Protein AF-A0A2E5JC60-F1 (afdb_monomer_lite)

Structure (mmCIF, N/CA/C/O backbone):
data_AF-A0A2E5JC60-F1
#
_entry.id   AF-A0A2E5JC60-F1
#
loop_
_atom_site.group_PDB
_atom_site.id
_atom_site.type_symbol
_atom_site.label_atom_id
_atom_site.label_alt_id
_atom_site.label_comp_id
_atom_site.label_asym_id
_atom_site.label_entity_id
_atom_site.label_seq_id
_atom_site.pdbx_PDB_ins_code
_atom_site.Cartn_x
_atom_site.Cartn_y
_atom_site.Cartn_z
_atom_site.occupancy
_atom_site.B_iso_or_equiv
_atom_site.auth_seq_id
_atom_site.auth_comp_id
_atom_site.auth_asym_id
_atom_site.auth_atom_id
_atom_site.pdbx_PDB_model_num
ATOM 1 N N . MET A 1 1 ? 5.014 -14.666 16.268 1.00 51.41 1 MET A N 1
ATOM 2 C CA . MET A 1 1 ? 5.860 -15.492 15.376 1.00 51.41 1 MET A CA 1
ATOM 3 C C . MET A 1 1 ? 6.101 -14.696 14.104 1.00 51.41 1 MET A C 1
ATOM 5 O O . MET A 1 1 ? 5.126 -14.207 13.553 1.00 51.41 1 MET A O 1
ATOM 9 N N . GLY A 1 2 ? 7.354 -14.514 13.684 1.00 79.94 2 GLY A N 1
ATOM 10 C CA . GLY A 1 2 ? 7.705 -13.920 12.385 1.00 79.94 2 GLY A CA 1
ATOM 11 C C . GLY A 1 2 ? 8.143 -15.015 11.411 1.00 79.94 2 GLY A C 1
ATOM 12 O O . GLY A 1 2 ? 8.675 -16.033 11.850 1.00 79.94 2 GLY A O 1
ATOM 13 N N . GLN A 1 3 ? 7.898 -14.832 10.115 1.00 83.06 3 GLN A N 1
ATOM 14 C CA . GLN A 1 3 ? 8.325 -15.763 9.067 1.00 83.06 3 GLN A CA 1
ATOM 15 C C . GLN A 1 3 ? 9.211 -15.036 8.055 1.00 83.06 3 GLN A C 1
ATOM 17 O O . GLN A 1 3 ? 8.947 -13.885 7.720 1.00 83.06 3 GLN A O 1
ATOM 22 N N . ILE A 1 4 ? 10.244 -15.720 7.564 1.00 80.50 4 ILE A N 1
ATOM 23 C CA . ILE A 1 4 ? 11.148 -15.227 6.520 1.00 80.50 4 ILE A CA 1
ATOM 24 C C . ILE A 1 4 ? 11.196 -16.289 5.422 1.00 80.50 4 ILE A C 1
ATOM 26 O O . ILE A 1 4 ? 11.435 -17.462 5.705 1.00 80.50 4 ILE A O 1
ATOM 30 N N . HIS A 1 5 ? 10.989 -15.871 4.174 1.00 85.75 5 HIS A N 1
ATOM 31 C CA . HIS A 1 5 ? 10.984 -16.733 2.989 1.00 85.75 5 HIS A CA 1
ATOM 32 C C . HIS A 1 5 ? 12.042 -16.252 1.983 1.00 85.75 5 HIS A C 1
ATOM 34 O O . HIS A 1 5 ? 12.375 -15.070 1.970 1.00 85.75 5 HIS A O 1
ATOM 40 N N . GLY A 1 6 ? 12.576 -17.146 1.139 1.00 87.38 6 GLY A N 1
ATOM 41 C CA . GLY A 1 6 ? 13.453 -16.767 0.014 1.00 87.38 6 GLY A CA 1
ATOM 42 C C . GLY A 1 6 ? 14.936 -17.136 0.147 1.00 87.38 6 GLY A C 1
ATOM 43 O O . GLY A 1 6 ? 15.776 -16.600 -0.575 1.00 87.38 6 GLY A O 1
ATOM 44 N N . ASN A 1 7 ? 15.295 -18.069 1.033 1.00 88.50 7 ASN A N 1
ATOM 45 C CA . ASN A 1 7 ? 16.671 -18.560 1.132 1.00 88.50 7 ASN A CA 1
ATOM 46 C C . ASN A 1 7 ? 16.927 -19.754 0.193 1.00 88.50 7 ASN A C 1
ATOM 48 O O . ASN A 1 7 ? 16.733 -20.915 0.568 1.00 88.50 7 ASN A O 1
ATOM 52 N N . LYS A 1 8 ? 17.450 -19.473 -1.010 1.00 89.69 8 LYS A N 1
ATOM 53 C CA . LYS A 1 8 ? 17.784 -20.502 -2.015 1.00 89.69 8 LYS A CA 1
ATOM 54 C C . LYS A 1 8 ? 18.820 -21.522 -1.528 1.00 89.69 8 LYS A C 1
ATOM 56 O O . LYS A 1 8 ? 18.736 -22.680 -1.929 1.00 89.69 8 LYS A O 1
ATOM 61 N N . LYS A 1 9 ? 19.752 -21.136 -0.641 1.00 92.12 9 LYS A N 1
ATOM 62 C CA . LYS A 1 9 ? 20.733 -22.072 -0.052 1.00 92.12 9 LYS A CA 1
ATOM 63 C C . LYS A 1 9 ? 20.061 -23.107 0.850 1.00 92.12 9 LYS A C 1
ATOM 65 O O . LYS A 1 9 ? 20.546 -24.225 0.957 1.00 92.12 9 LYS A O 1
ATOM 70 N N . LEU A 1 10 ? 18.932 -22.745 1.458 1.00 92.00 10 LEU A N 1
ATOM 71 C CA . LEU A 1 10 ? 18.105 -23.635 2.27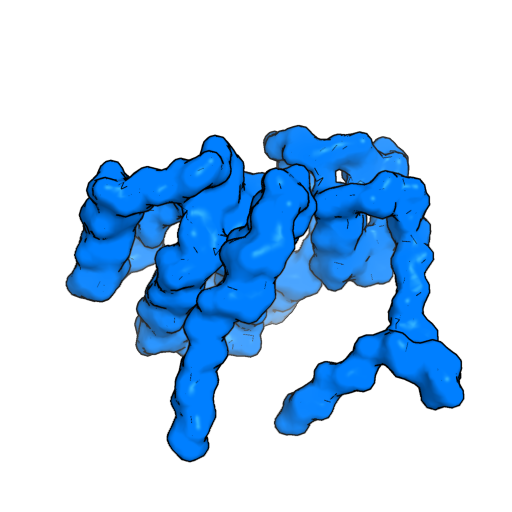5 1.00 92.00 10 LEU A CA 1
ATOM 72 C C . LEU A 1 10 ? 16.918 -24.220 1.494 1.00 92.00 10 LEU A C 1
ATOM 74 O O . LEU A 1 10 ? 15.966 -24.702 2.097 1.00 92.00 10 LEU A O 1
ATOM 78 N N . SER A 1 11 ? 16.936 -24.161 0.157 1.00 90.31 11 SER A N 1
ATOM 79 C CA . SER A 1 11 ? 15.831 -24.602 -0.712 1.00 90.31 11 SER A CA 1
ATOM 80 C C . SER A 1 11 ? 14.479 -23.912 -0.458 1.00 90.31 11 SER A C 1
ATOM 82 O O . SER A 1 11 ? 13.459 -24.348 -0.990 1.00 90.31 11 SER A O 1
ATOM 84 N N . SER A 1 12 ? 14.460 -22.795 0.277 1.00 89.81 12 SER A N 1
ATOM 85 C CA . SER A 1 12 ? 13.302 -21.905 0.383 1.00 89.81 12 SER A CA 1
ATOM 86 C C . SER A 1 12 ? 13.252 -21.043 -0.879 1.00 89.81 12 SER A C 1
ATOM 88 O O . SER A 1 12 ? 13.963 -20.043 -1.010 1.00 89.81 12 SER A O 1
ATOM 90 N N . LYS A 1 13 ? 12.470 -21.493 -1.863 1.00 86.69 13 LYS A N 1
ATOM 91 C CA . LYS A 1 13 ? 12.325 -20.819 -3.156 1.00 86.69 13 LYS A CA 1
ATOM 92 C C . LYS A 1 13 ? 11.133 -19.868 -3.106 1.00 86.69 13 LYS A C 1
ATOM 94 O O . LYS A 1 13 ? 10.003 -20.310 -2.949 1.00 86.69 13 LYS A O 1
ATOM 99 N N . VAL A 1 14 ? 11.405 -18.581 -3.290 1.00 84.56 14 VAL A N 1
ATOM 100 C CA . VAL A 1 14 ? 10.406 -17.557 -3.617 1.00 84.56 14 VAL A CA 1
ATOM 101 C C . VAL A 1 14 ? 10.781 -17.076 -5.009 1.00 84.56 14 VAL A C 1
ATOM 103 O O . VAL A 1 14 ? 11.725 -16.306 -5.171 1.00 84.56 14 VAL A O 1
ATOM 106 N N . ASN A 1 15 ? 10.153 -17.670 -6.018 1.00 88.44 15 ASN A N 1
ATOM 107 C CA . ASN A 1 15 ? 10.395 -17.326 -7.413 1.00 88.44 15 ASN A CA 1
ATOM 108 C C . ASN A 1 15 ? 9.231 -16.476 -7.901 1.00 88.44 15 ASN A C 1
ATOM 110 O O . ASN A 1 15 ? 8.086 -16.801 -7.602 1.00 88.44 15 ASN A O 1
ATOM 114 N N . LEU A 1 16 ? 9.549 -15.437 -8.666 1.00 87.44 16 LEU A N 1
ATOM 115 C CA . LEU A 1 16 ? 8.546 -14.676 -9.391 1.00 87.44 16 LEU A CA 1
ATOM 116 C C . LEU A 1 16 ? 8.003 -15.524 -10.537 1.00 87.44 16 LEU A C 1
ATOM 118 O O . LEU A 1 16 ? 8.755 -16.235 -11.212 1.00 87.44 16 LEU A O 1
ATOM 122 N N . THR A 1 17 ? 6.699 -15.431 -10.730 1.00 92.44 17 THR A N 1
ATOM 123 C CA . THR A 1 17 ? 5.981 -15.986 -11.873 1.00 92.44 17 THR A CA 1
ATOM 124 C C . THR A 1 17 ? 5.630 -14.904 -12.886 1.00 92.44 17 THR A C 1
ATOM 126 O O . THR A 1 17 ? 5.411 -15.251 -14.042 1.00 92.44 17 THR A O 1
ATOM 129 N N . ASN A 1 18 ? 5.645 -13.619 -12.498 1.00 92.12 18 ASN A N 1
ATOM 130 C CA . ASN A 1 18 ? 5.489 -12.514 -13.444 1.00 92.12 18 ASN A CA 1
ATOM 131 C C . ASN A 1 18 ? 6.728 -12.395 -14.338 1.00 92.12 18 ASN A C 1
ATOM 133 O O . ASN A 1 18 ? 7.863 -12.436 -13.851 1.00 92.12 18 ASN A O 1
ATOM 137 N N . GLY A 1 19 ? 6.505 -12.259 -15.642 1.00 94.00 19 GLY A N 1
ATOM 138 C CA . GLY A 1 19 ? 7.539 -12.044 -16.655 1.00 94.00 19 GLY A CA 1
ATOM 139 C C . GLY A 1 19 ? 7.823 -10.569 -16.943 1.00 94.00 19 GLY A C 1
ATOM 140 O O . GLY A 1 19 ? 8.790 -10.264 -17.635 1.00 94.00 19 GLY A O 1
ATOM 141 N N . MET A 1 20 ? 6.996 -9.661 -16.418 1.00 93.44 20 MET A N 1
ATOM 142 C CA . MET A 1 20 ? 7.097 -8.218 -16.657 1.00 93.44 20 MET A CA 1
ATOM 143 C C . MET A 1 20 ? 8.261 -7.556 -15.903 1.00 93.44 20 MET A C 1
ATOM 145 O O . MET A 1 20 ? 8.925 -6.677 -16.444 1.00 93.44 20 MET A O 1
ATOM 149 N N . TRP A 1 21 ? 8.524 -7.992 -14.665 1.00 90.38 21 TRP A N 1
ATOM 150 C CA . TRP A 1 21 ? 9.662 -7.568 -13.830 1.00 90.38 21 TRP A CA 1
ATOM 151 C C . TRP A 1 21 ? 9.739 -6.067 -13.516 1.00 90.38 21 TRP A C 1
ATOM 153 O O . TRP A 1 21 ? 10.824 -5.491 -13.440 1.00 90.38 21 TRP A O 1
ATOM 163 N N . PHE A 1 22 ? 8.593 -5.439 -13.262 1.00 92.38 22 PHE A N 1
ATOM 164 C CA . PHE A 1 22 ? 8.522 -4.086 -12.703 1.00 92.38 22 PHE A CA 1
ATOM 165 C C . PHE A 1 22 ? 7.352 -3.948 -11.714 1.00 92.38 22 PHE A C 1
ATOM 167 O O . PHE A 1 22 ? 6.647 -4.916 -11.418 1.00 92.38 22 PHE A O 1
ATOM 174 N N . SER A 1 23 ? 7.177 -2.741 -11.170 1.00 93.75 23 SER A N 1
ATOM 175 C CA . SER A 1 23 ? 6.392 -2.435 -9.968 1.00 93.75 23 SER A CA 1
ATOM 176 C C . SER A 1 23 ? 4.972 -3.019 -9.942 1.00 93.75 23 SER A C 1
ATOM 178 O O . SER A 1 23 ? 4.729 -3.935 -9.158 1.00 93.75 23 SER A O 1
ATOM 180 N N . TYR A 1 24 ? 4.016 -2.528 -10.746 1.00 97.50 24 TYR A N 1
ATOM 181 C CA . TYR A 1 24 ? 2.613 -2.971 -10.651 1.00 97.50 24 TYR A CA 1
ATOM 182 C C . TYR A 1 24 ? 2.466 -4.498 -10.851 1.00 97.50 24 TYR A C 1
ATOM 184 O O . TYR A 1 24 ? 1.955 -5.143 -9.933 1.00 97.50 24 TYR A O 1
ATOM 192 N N . PRO A 1 25 ? 2.975 -5.137 -11.922 1.00 97.50 25 PRO A N 1
ATOM 193 C CA . PRO A 1 25 ? 2.912 -6.596 -12.068 1.00 97.50 25 PRO A CA 1
ATOM 194 C C . PRO A 1 25 ? 3.483 -7.352 -10.858 1.00 97.50 25 PRO A C 1
ATOM 196 O O . PRO A 1 25 ? 2.877 -8.318 -10.387 1.00 97.50 25 PRO A O 1
ATOM 199 N N . GLY A 1 26 ? 4.599 -6.873 -10.295 1.00 96.50 26 GLY A N 1
ATOM 200 C CA . GLY A 1 26 ? 5.200 -7.444 -9.089 1.00 96.50 26 GLY A CA 1
ATOM 201 C C . GLY A 1 26 ? 4.300 -7.325 -7.855 1.00 96.50 26 GLY A C 1
ATOM 202 O O . GLY A 1 26 ? 4.074 -8.310 -7.152 1.00 96.50 26 GLY A O 1
ATOM 203 N N . TYR A 1 27 ? 3.724 -6.147 -7.601 1.00 97.25 27 TYR A N 1
ATOM 204 C CA . TYR A 1 27 ? 2.784 -5.953 -6.492 1.00 97.25 27 TYR A CA 1
ATOM 205 C C . TYR A 1 27 ? 1.468 -6.710 -6.691 1.00 97.25 27 TYR A C 1
ATOM 207 O O . TYR A 1 27 ? 0.896 -7.190 -5.711 1.00 97.25 27 TYR A O 1
ATOM 215 N N . ASN A 1 28 ? 1.001 -6.864 -7.934 1.00 98.06 28 ASN A N 1
ATOM 216 C CA . ASN A 1 28 ? -0.118 -7.744 -8.250 1.00 98.06 28 ASN A CA 1
ATOM 217 C C . ASN A 1 28 ? 0.202 -9.180 -7.824 1.00 98.06 28 ASN A C 1
ATOM 219 O O . ASN A 1 28 ? -0.585 -9.770 -7.087 1.00 98.06 28 ASN A O 1
ATOM 223 N N . GLU A 1 29 ? 1.357 -9.722 -8.220 1.00 97.31 29 GLU A N 1
ATOM 224 C CA . GLU A 1 29 ? 1.746 -11.083 -7.837 1.00 97.31 29 GLU A CA 1
ATOM 225 C C . GLU A 1 29 ? 1.825 -11.244 -6.312 1.00 97.31 29 GLU A C 1
ATOM 227 O O . GLU A 1 29 ? 1.265 -12.194 -5.765 1.00 97.31 29 GLU A O 1
ATOM 232 N N . ILE A 1 30 ? 2.429 -10.277 -5.612 1.00 95.50 30 ILE A N 1
ATOM 233 C CA . ILE A 1 30 ? 2.519 -10.276 -4.144 1.00 95.50 30 ILE A CA 1
ATOM 234 C C . ILE A 1 30 ? 1.129 -10.300 -3.495 1.00 95.50 30 ILE A C 1
ATOM 236 O O . ILE A 1 30 ? 0.893 -11.063 -2.558 1.00 95.50 30 ILE A O 1
ATOM 240 N N . LEU A 1 31 ? 0.216 -9.442 -3.955 1.00 97.88 31 LEU A N 1
ATOM 241 C CA . LEU A 1 31 ? -1.064 -9.220 -3.283 1.00 97.88 31 LEU A CA 1
ATOM 242 C C . LEU A 1 31 ? -2.150 -10.208 -3.704 1.00 97.88 31 LEU A C 1
ATOM 244 O O . LEU A 1 31 ? -3.117 -10.367 -2.965 1.00 97.88 31 LEU A O 1
ATOM 248 N N . THR A 1 32 ? -2.022 -10.853 -4.860 1.00 97.69 32 THR A N 1
ATOM 249 C CA . THR A 1 32 ? -3.03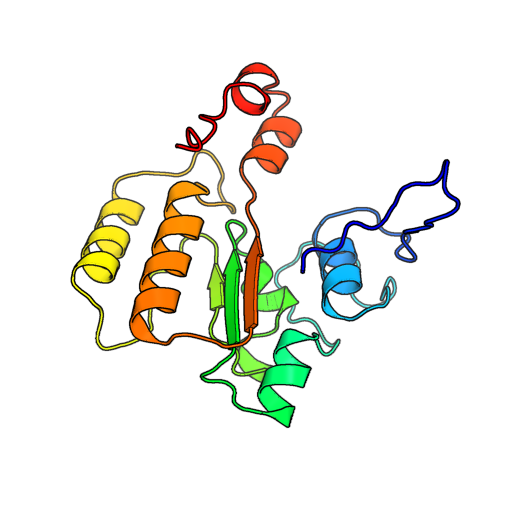6 -11.776 -5.401 1.00 97.69 32 THR A CA 1
ATOM 250 C C . THR A 1 32 ? -2.582 -13.234 -5.366 1.00 97.69 32 THR A C 1
ATOM 252 O O . THR A 1 32 ? -3.415 -14.135 -5.439 1.00 97.69 32 THR A O 1
ATOM 255 N N . GLY A 1 33 ? -1.278 -13.476 -5.193 1.00 94.94 33 GLY A N 1
ATOM 256 C CA . GLY A 1 33 ? -0.678 -14.808 -5.180 1.00 94.94 33 GLY A CA 1
ATOM 257 C C . GLY A 1 33 ? -0.383 -15.379 -6.569 1.00 94.94 33 GLY A C 1
ATOM 258 O O . GLY A 1 33 ? -0.010 -16.547 -6.658 1.00 94.94 33 GLY A O 1
ATOM 259 N N . GLY A 1 34 ? -0.543 -14.595 -7.641 1.00 95.00 34 GLY A N 1
ATOM 260 C CA . GLY A 1 34 ? -0.235 -15.027 -9.002 1.00 95.00 34 GLY A CA 1
ATOM 261 C C . GLY A 1 34 ? 0.031 -13.869 -9.960 1.00 95.00 34 GLY A C 1
ATOM 262 O O . GLY A 1 34 ? -0.476 -12.761 -9.786 1.00 95.00 34 GLY A O 1
ATOM 263 N N . ALA A 1 35 ? 0.849 -14.126 -10.976 1.00 96.62 35 ALA A N 1
ATOM 264 C CA . ALA A 1 35 ? 1.072 -13.185 -12.063 1.00 96.62 35 ALA A CA 1
ATOM 265 C C . ALA A 1 35 ? -0.151 -13.051 -12.980 1.00 96.62 35 ALA A C 1
ATOM 267 O O . ALA A 1 35 ? -0.942 -13.981 -13.133 1.00 96.62 35 ALA A O 1
ATOM 268 N N . ASP A 1 36 ? -0.263 -11.895 -13.628 1.00 97.12 36 ASP A N 1
ATOM 269 C CA . ASP A 1 36 ? -1.252 -11.621 -14.670 1.00 97.12 36 ASP A CA 1
ATOM 270 C C . ASP A 1 36 ? -0.607 -10.753 -15.750 1.00 97.12 36 ASP A C 1
ATOM 272 O O . ASP A 1 36 ? -0.954 -9.591 -15.952 1.00 97.12 36 ASP A O 1
ATOM 276 N N . ASP A 1 37 ? 0.375 -11.336 -16.434 1.00 95.94 37 ASP A N 1
ATOM 277 C CA . ASP A 1 37 ? 1.149 -10.667 -17.483 1.00 95.94 37 ASP A CA 1
ATOM 278 C C . ASP A 1 37 ? 0.284 -10.266 -18.697 1.00 95.94 37 ASP A C 1
ATOM 280 O O . ASP A 1 37 ? 0.748 -9.547 -19.570 1.00 95.94 37 ASP A O 1
ATOM 284 N N . ILE A 1 38 ? -0.971 -10.723 -18.781 1.00 96.25 38 ILE A N 1
ATOM 285 C CA . ILE A 1 38 ? -1.883 -10.378 -19.881 1.00 96.25 38 ILE A CA 1
ATOM 286 C C . ILE A 1 38 ? -2.633 -9.077 -19.583 1.00 96.25 38 ILE A C 1
ATOM 288 O O . ILE A 1 38 ? -2.867 -8.288 -20.494 1.00 96.25 38 ILE A O 1
ATOM 292 N N . ASN A 1 39 ? -3.063 -8.862 -18.335 1.00 96.50 39 ASN A N 1
ATOM 293 C CA . ASN A 1 39 ? -3.887 -7.699 -17.984 1.00 96.50 39 ASN A CA 1
ATOM 294 C C . ASN A 1 39 ? -3.149 -6.651 -17.140 1.00 96.50 39 ASN A C 1
ATOM 296 O O . ASN A 1 39 ? -3.637 -5.525 -17.027 1.00 96.50 39 ASN A O 1
ATOM 300 N N . VAL A 1 40 ? -2.017 -7.006 -16.528 1.00 96.69 40 VAL A N 1
ATOM 301 C CA . VAL A 1 40 ? -1.202 -6.122 -15.686 1.00 96.69 40 VAL A CA 1
ATOM 302 C C . VAL A 1 40 ? 0.177 -5.993 -16.326 1.00 96.69 40 VAL A C 1
ATOM 304 O O . VAL A 1 40 ? 1.145 -6.611 -15.901 1.00 96.69 40 VAL A O 1
ATOM 307 N N . GLU A 1 41 ? 0.241 -5.187 -17.384 1.00 96.19 41 GLU A N 1
ATOM 308 C CA . GLU A 1 41 ? 1.429 -4.998 -18.230 1.00 96.19 41 GLU A CA 1
ATOM 309 C C . GLU A 1 41 ? 1.976 -3.559 -18.215 1.00 96.19 41 GLU A C 1
ATOM 311 O O . GLU A 1 41 ? 2.857 -3.210 -18.998 1.00 96.19 41 GLU A O 1
ATOM 316 N N . SER A 1 42 ? 1.496 -2.701 -17.306 1.00 96.50 42 SER A N 1
ATOM 317 C CA . SER A 1 42 ? 2.003 -1.333 -17.140 1.00 96.50 42 SER A CA 1
ATOM 318 C C . SER A 1 42 ? 1.873 -0.827 -15.700 1.00 96.50 42 SER A C 1
ATOM 320 O O . SER A 1 42 ? 1.182 -1.415 -14.871 1.00 96.50 42 SER A O 1
ATOM 322 N N . ASN A 1 43 ? 2.550 0.286 -15.396 1.00 96.56 43 ASN A N 1
ATOM 323 C CA . ASN A 1 43 ? 2.393 1.038 -14.143 1.00 96.56 43 ASN A CA 1
ATOM 324 C C . ASN A 1 43 ? 1.244 2.062 -14.212 1.00 96.56 43 ASN A C 1
ATOM 326 O O . ASN A 1 43 ? 1.135 2.940 -13.351 1.00 96.56 43 ASN A O 1
ATOM 330 N N . ASP A 1 44 ? 0.403 1.979 -15.245 1.00 97.31 44 ASP A N 1
ATOM 331 C CA . ASP A 1 44 ? -0.722 2.886 -15.407 1.00 97.31 44 ASP A CA 1
ATOM 332 C C . ASP A 1 44 ? -1.731 2.717 -14.276 1.00 97.31 44 ASP A C 1
ATOM 334 O O . ASP A 1 44 ? -1.895 1.655 -13.671 1.00 97.31 44 ASP A O 1
ATOM 338 N N . LYS A 1 45 ? -2.472 3.790 -14.026 1.00 96.88 45 LYS A N 1
ATOM 339 C CA . LYS A 1 45 ? -3.506 3.877 -12.995 1.00 96.88 45 LYS A CA 1
ATOM 340 C C . LYS A 1 45 ? -4.802 3.174 -13.420 1.00 96.88 45 LYS A C 1
ATOM 342 O O . LYS A 1 45 ? -5.885 3.753 -13.388 1.00 96.88 45 LYS A O 1
ATOM 347 N N . ASN A 1 46 ? -4.679 1.917 -13.830 1.00 97.25 46 ASN A N 1
ATOM 348 C CA . ASN A 1 46 ? -5.786 1.049 -14.207 1.00 97.25 46 ASN A CA 1
ATOM 349 C C . ASN A 1 46 ? -6.177 0.184 -13.002 1.00 97.25 46 ASN A C 1
ATOM 351 O O . ASN A 1 46 ? -5.304 -0.489 -12.452 1.00 97.25 46 ASN A O 1
ATOM 355 N N . PRO A 1 47 ? -7.449 0.176 -12.562 1.00 98.06 47 PRO A N 1
ATOM 356 C CA . PRO A 1 47 ? -7.875 -0.663 -11.446 1.00 98.06 47 PRO A CA 1
ATOM 357 C C . PRO A 1 47 ? -7.584 -2.148 -11.693 1.00 98.06 47 PRO A C 1
ATOM 359 O O . PRO A 1 47 ? -7.953 -2.692 -12.737 1.00 98.06 47 PRO A O 1
ATOM 362 N N . ASN A 1 48 ? -6.961 -2.808 -10.717 1.00 98.12 48 ASN A N 1
ATOM 363 C CA . ASN A 1 48 ? -6.603 -4.215 -10.820 1.00 98.12 48 ASN A CA 1
ATOM 364 C C . ASN A 1 48 ? -7.861 -5.084 -10.884 1.00 98.12 48 ASN A C 1
ATOM 366 O O . ASN A 1 48 ? -8.749 -4.989 -10.027 1.00 98.12 48 ASN A O 1
ATOM 370 N N . LYS A 1 49 ? -7.941 -5.962 -11.885 1.00 97.69 49 LYS A N 1
ATOM 371 C CA . LYS A 1 49 ? -9.051 -6.911 -12.015 1.00 97.69 49 LYS A CA 1
ATOM 372 C C . LYS A 1 49 ? -8.914 -8.079 -11.041 1.00 97.69 49 LYS A C 1
ATOM 374 O O . LYS A 1 49 ? -9.939 -8.603 -10.612 1.00 97.69 49 LYS A O 1
ATOM 379 N N . ASN A 1 50 ? -7.700 -8.416 -10.618 1.00 98.38 50 ASN A N 1
ATOM 380 C CA . ASN A 1 50 ? -7.444 -9.509 -9.685 1.00 98.38 50 ASN A CA 1
ATOM 381 C C . ASN A 1 50 ? -7.843 -9.140 -8.251 1.00 98.38 50 ASN A C 1
ATOM 383 O O . ASN A 1 50 ? -7.795 -7.973 -7.856 1.00 98.38 50 ASN A O 1
ATOM 387 N N . VAL A 1 51 ? -8.272 -10.138 -7.475 1.00 98.38 51 VAL A N 1
ATOM 388 C CA . VAL A 1 51 ? -8.724 -9.962 -6.087 1.00 98.38 51 VAL A CA 1
ATOM 389 C C . VAL A 1 51 ? -7.534 -10.127 -5.148 1.00 98.38 51 VAL A C 1
ATOM 391 O O . VAL A 1 51 ? -6.951 -11.208 -5.046 1.00 98.38 51 VAL A O 1
ATOM 394 N N . THR A 1 52 ? -7.183 -9.061 -4.434 1.00 98.69 52 THR A N 1
ATOM 395 C CA . THR A 1 52 ? -6.061 -9.084 -3.487 1.00 98.69 52 THR A CA 1
ATOM 396 C C . THR A 1 52 ? -6.413 -9.833 -2.201 1.00 98.69 52 THR A C 1
ATOM 398 O O . THR A 1 52 ? -7.579 -9.952 -1.829 1.00 98.69 52 THR A O 1
ATOM 401 N N . VAL A 1 53 ? -5.406 -10.282 -1.453 1.00 98.38 53 VAL A N 1
ATOM 402 C CA . VAL A 1 53 ? -5.572 -10.865 -0.113 1.00 98.38 53 VAL A CA 1
ATOM 403 C C . VAL A 1 53 ? -6.260 -9.895 0.857 1.00 98.38 53 VAL A C 1
ATOM 405 O O . VAL A 1 53 ? -7.015 -10.325 1.726 1.00 98.38 53 VAL A O 1
ATOM 408 N N . LEU A 1 54 ? -6.060 -8.584 0.676 1.00 98.62 54 LEU A N 1
ATOM 409 C CA . LEU A 1 54 ? -6.736 -7.540 1.451 1.00 98.62 54 LEU A CA 1
ATOM 410 C C . LEU A 1 54 ? -8.238 -7.526 1.160 1.00 98.62 54 LEU A C 1
ATOM 412 O O . LEU A 1 54 ? -9.046 -7.492 2.085 1.00 98.62 54 LEU A O 1
ATOM 416 N N . GLU A 1 55 ? -8.612 -7.610 -0.117 1.00 98.44 55 GLU A N 1
ATOM 417 C CA . GLU A 1 55 ? -10.010 -7.699 -0.534 1.00 98.44 55 GLU A CA 1
ATOM 418 C C . GLU A 1 55 ? -10.653 -9.016 -0.081 1.00 98.44 55 GLU A C 1
ATOM 420 O O . GLU A 1 55 ? -11.758 -8.999 0.458 1.00 98.44 55 GLU A O 1
ATOM 425 N N . GLN A 1 56 ? -9.951 -10.147 -0.203 1.00 98.38 56 GLN A N 1
ATOM 426 C CA . GLN A 1 56 ? -10.431 -11.435 0.315 1.00 98.38 56 GLN A CA 1
ATOM 427 C C . GLN A 1 56 ? -10.688 -11.366 1.830 1.00 98.38 56 GLN A C 1
ATOM 429 O O . GLN A 1 56 ? -11.715 -11.853 2.308 1.00 98.38 56 GLN A O 1
ATOM 434 N N . TYR A 1 57 ? -9.793 -10.722 2.592 1.00 98.25 57 TYR A N 1
ATOM 435 C CA . TYR A 1 57 ? -9.991 -10.489 4.025 1.00 98.25 57 TYR A CA 1
ATOM 436 C C . TYR A 1 57 ? -11.204 -9.585 4.290 1.00 98.25 57 TYR A C 1
ATOM 438 O O . TYR A 1 57 ? -12.037 -9.905 5.140 1.00 98.25 57 TYR A O 1
ATOM 446 N N . ALA A 1 58 ? -11.336 -8.482 3.546 1.00 97.69 58 ALA A N 1
ATOM 447 C CA . ALA A 1 58 ? -12.455 -7.547 3.665 1.00 97.69 58 ALA A CA 1
ATOM 448 C C . ALA A 1 58 ? -13.811 -8.230 3.431 1.00 97.69 58 ALA A C 1
ATOM 450 O O . ALA A 1 58 ? -14.745 -8.008 4.203 1.00 97.69 58 ALA A O 1
ATOM 451 N N . GLN A 1 59 ? -13.898 -9.063 2.387 1.00 97.06 59 GLN A N 1
ATOM 452 C CA . GLN A 1 59 ? -15.101 -9.805 2.000 1.00 97.06 59 GLN A CA 1
ATOM 453 C C . GLN A 1 59 ? -15.461 -10.892 3.015 1.00 97.06 59 GLN A C 1
ATOM 455 O O . GLN A 1 59 ? -16.637 -11.092 3.313 1.00 97.06 59 GLN A O 1
ATOM 460 N N . LYS A 1 60 ? -14.458 -11.599 3.549 1.00 97.56 60 LYS A N 1
ATOM 461 C CA . LYS A 1 60 ? -14.677 -12.703 4.489 1.00 97.56 60 LYS A CA 1
ATOM 462 C C . LYS A 1 60 ? -14.986 -12.233 5.909 1.00 97.56 60 LYS A C 1
ATOM 464 O O . LYS A 1 60 ? -15.751 -12.895 6.606 1.00 97.56 60 LYS A O 1
ATOM 469 N N . TYR A 1 61 ? -14.364 -11.141 6.349 1.00 95.81 61 TYR A N 1
ATOM 470 C CA . TYR A 1 61 ? -14.421 -10.700 7.741 1.00 95.81 61 TYR A CA 1
ATOM 471 C C . TYR A 1 61 ? -15.077 -9.328 7.872 1.00 95.81 61 TYR A C 1
ATOM 473 O O . TYR A 1 61 ? -16.254 -9.232 8.212 1.00 95.81 61 TYR A O 1
ATOM 481 N N . ASN A 1 62 ? -14.319 -8.254 7.651 1.00 94.31 62 ASN A N 1
ATOM 482 C CA . ASN A 1 62 ? -14.823 -6.894 7.777 1.00 94.31 62 ASN A CA 1
ATOM 483 C C . ASN A 1 62 ? -13.883 -5.904 7.087 1.00 94.31 62 ASN A C 1
ATOM 485 O O . ASN A 1 62 ? -12.730 -5.750 7.488 1.00 94.31 62 ASN A O 1
ATOM 489 N N . LYS A 1 63 ? -14.404 -5.143 6.123 1.00 94.25 63 LYS A N 1
ATOM 490 C CA . LYS A 1 63 ? -13.666 -4.065 5.447 1.00 94.25 63 LYS A CA 1
ATOM 491 C C . LYS A 1 63 ? -13.116 -2.975 6.377 1.00 94.25 63 LYS A C 1
ATOM 493 O O . LYS A 1 63 ? -12.144 -2.326 6.029 1.00 94.25 63 LYS A O 1
ATOM 498 N N . ARG A 1 64 ? -13.692 -2.784 7.574 1.00 93.50 64 ARG A N 1
ATOM 499 C CA . ARG A 1 64 ? -13.185 -1.831 8.587 1.00 93.50 64 ARG A CA 1
ATOM 500 C C . ARG A 1 64 ? -11.998 -2.362 9.398 1.00 93.50 64 ARG A C 1
ATOM 502 O O . ARG A 1 64 ? -11.445 -1.633 10.210 1.00 93.50 64 ARG A O 1
ATOM 509 N N . LYS A 1 65 ? -11.644 -3.638 9.231 1.00 96.88 65 LYS A N 1
ATOM 510 C CA . LYS A 1 65 ? -10.521 -4.296 9.915 1.00 96.88 65 LYS A CA 1
ATOM 511 C C . LYS A 1 65 ? -9.332 -4.555 8.994 1.00 96.88 65 LYS A C 1
ATOM 513 O O . LYS A 1 65 ? -8.405 -5.261 9.382 1.00 96.88 65 LYS A O 1
ATOM 518 N N . VAL A 1 66 ? -9.353 -3.964 7.803 1.00 98.31 66 VAL A N 1
ATOM 519 C CA . VAL A 1 66 ? -8.274 -4.038 6.829 1.00 98.31 66 VAL A CA 1
ATOM 520 C C . VAL A 1 66 ? -8.035 -2.677 6.192 1.00 98.31 66 VAL A C 1
ATOM 522 O O . VAL A 1 66 ? -8.980 -1.972 5.849 1.00 98.31 66 VAL A O 1
ATOM 525 N N . ALA A 1 67 ? -6.768 -2.309 6.046 1.00 98.44 67 ALA A N 1
ATOM 526 C CA . ALA A 1 67 ? -6.368 -1.053 5.427 1.00 98.44 67 ALA A CA 1
ATOM 527 C C . ALA A 1 67 ? -5.008 -1.183 4.741 1.00 98.44 67 ALA A C 1
ATOM 529 O O . ALA A 1 67 ? -4.215 -2.078 5.057 1.00 98.44 67 ALA A O 1
ATOM 530 N N . ALA A 1 68 ? -4.730 -0.261 3.824 1.00 98.44 68 ALA A N 1
ATOM 531 C CA . ALA A 1 68 ? -3.457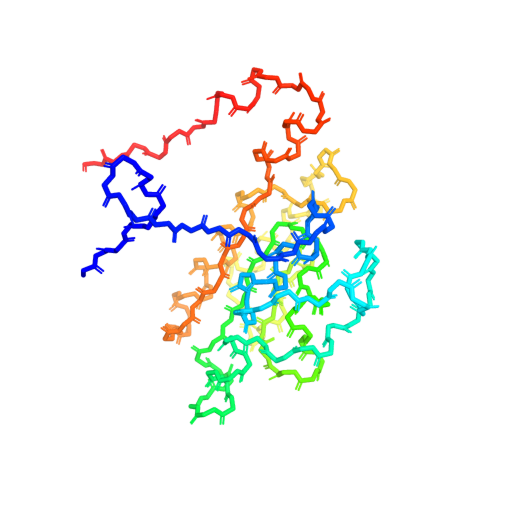 -0.197 3.132 1.00 98.44 68 ALA A CA 1
ATOM 532 C C . ALA A 1 68 ? -2.888 1.217 3.055 1.00 98.44 68 ALA A C 1
ATOM 534 O O . ALA A 1 68 ? -3.591 2.192 2.801 1.00 98.44 68 ALA A O 1
ATOM 535 N N . PHE A 1 69 ? -1.576 1.306 3.227 1.00 98.62 69 PHE A N 1
ATOM 536 C CA . PHE A 1 69 ? -0.817 2.544 3.190 1.00 98.62 69 PHE A CA 1
ATOM 537 C C . PHE A 1 69 ? 0.335 2.368 2.214 1.00 98.62 69 PHE A C 1
ATOM 539 O O . PHE A 1 69 ? 1.083 1.399 2.305 1.00 98.62 69 PHE A O 1
ATOM 546 N N . GLY A 1 70 ? 0.482 3.292 1.270 1.00 97.69 70 GLY A N 1
ATOM 547 C CA . GLY A 1 70 ? 1.520 3.200 0.245 1.00 97.69 70 GLY A CA 1
ATOM 548 C C . GLY A 1 70 ? 2.213 4.531 0.025 1.00 97.69 70 GLY A C 1
ATOM 549 O O . GLY A 1 70 ? 1.558 5.566 -0.060 1.00 97.69 70 GLY A O 1
ATOM 550 N N . SER A 1 71 ? 3.534 4.527 -0.105 1.00 97.44 71 SER A N 1
ATOM 551 C CA . SER A 1 71 ? 4.255 5.727 -0.532 1.00 97.44 71 SER A CA 1
ATOM 552 C C . SER A 1 71 ? 3.954 6.052 -1.995 1.00 97.44 71 SER A C 1
ATOM 554 O O . SER A 1 71 ? 3.811 7.222 -2.332 1.00 97.44 71 SER A O 1
ATOM 556 N N . TRP A 1 72 ? 3.757 5.040 -2.844 1.00 97.31 72 TRP A N 1
ATOM 557 C CA . TRP A 1 72 ? 3.425 5.205 -4.261 1.00 97.31 72 TRP A CA 1
ATOM 558 C C . TRP A 1 72 ? 1.920 5.374 -4.511 1.00 97.31 72 TRP A C 1
ATOM 560 O O . TRP A 1 72 ? 1.094 4.644 -3.960 1.00 97.31 72 TRP A O 1
ATOM 570 N N . ASN A 1 73 ? 1.543 6.323 -5.372 1.00 95.06 73 ASN A N 1
ATOM 571 C CA . ASN A 1 73 ? 0.140 6.668 -5.638 1.00 95.06 73 ASN A CA 1
ATOM 572 C C . ASN A 1 73 ? -0.639 5.642 -6.489 1.00 95.06 73 ASN A C 1
ATOM 574 O O . ASN A 1 73 ? -1.843 5.808 -6.677 1.00 95.06 73 ASN A O 1
ATOM 578 N N . VAL A 1 74 ? 0.011 4.594 -7.006 1.00 97.75 74 VAL A N 1
ATOM 579 C CA . VAL A 1 74 ? -0.656 3.564 -7.824 1.00 97.75 74 VAL A CA 1
ATOM 580 C C . VAL A 1 74 ? -1.320 2.485 -6.965 1.00 97.75 74 VAL A C 1
ATOM 582 O O . VAL A 1 74 ? -2.258 1.845 -7.430 1.00 97.75 74 VAL A O 1
ATOM 585 N N . PHE A 1 75 ? -0.949 2.337 -5.686 1.00 98.12 75 PHE A N 1
ATOM 586 C CA . PHE A 1 75 ? -1.531 1.322 -4.792 1.00 98.12 75 PHE A CA 1
ATOM 587 C C . PHE A 1 75 ? -3.056 1.389 -4.653 1.00 98.12 75 PHE A C 1
ATOM 589 O O . PHE A 1 75 ? -3.682 0.340 -4.504 1.00 98.12 75 PHE A O 1
ATOM 596 N N . TYR A 1 76 ? -3.658 2.574 -4.799 1.00 96.38 76 TYR A N 1
ATOM 597 C CA . TYR A 1 76 ? -5.112 2.734 -4.909 1.00 96.38 76 TYR A CA 1
ATOM 598 C C . TYR A 1 76 ? -5.714 1.807 -5.984 1.00 96.38 76 TYR A C 1
ATOM 600 O O . TYR A 1 76 ? -6.735 1.150 -5.773 1.00 96.38 76 TYR A O 1
ATOM 608 N N . PHE A 1 77 ? -5.044 1.715 -7.135 1.00 98.19 77 PHE A N 1
ATOM 609 C CA . PHE A 1 77 ? -5.459 0.927 -8.293 1.00 98.19 77 PHE A CA 1
ATOM 610 C C . PHE A 1 77 ? -5.085 -0.547 -8.148 1.00 98.19 77 PHE A C 1
ATOM 612 O O . PHE A 1 77 ? -5.915 -1.399 -8.454 1.00 98.19 77 PHE A O 1
ATOM 619 N N . ILE A 1 78 ? -3.895 -0.847 -7.610 1.00 98.50 78 ILE A N 1
ATOM 620 C CA . ILE A 1 78 ? -3.430 -2.229 -7.374 1.00 98.50 78 ILE A CA 1
ATOM 621 C C . ILE A 1 78 ? -4.365 -2.970 -6.414 1.00 98.50 78 ILE A C 1
ATOM 623 O O . ILE A 1 78 ? -4.703 -4.131 -6.638 1.00 98.50 78 ILE A O 1
ATOM 627 N N . ILE A 1 79 ? -4.780 -2.285 -5.345 1.00 98.38 79 ILE A N 1
ATOM 628 C CA . ILE A 1 79 ? -5.697 -2.808 -4.323 1.00 98.38 79 ILE A CA 1
ATOM 629 C C . ILE A 1 79 ? -7.152 -2.685 -4.781 1.00 98.38 79 ILE A C 1
ATOM 631 O O . ILE A 1 79 ? -8.011 -3.432 -4.315 1.00 98.38 79 ILE A O 1
ATOM 635 N N . ASN A 1 80 ? -7.412 -1.775 -5.723 1.00 98.19 80 ASN A N 1
ATOM 636 C CA . ASN A 1 80 ? -8.729 -1.457 -6.249 1.00 98.19 80 ASN A CA 1
ATOM 637 C C . ASN A 1 80 ? -9.688 -1.056 -5.117 1.00 98.19 80 ASN A C 1
ATOM 639 O O . ASN A 1 80 ? -10.662 -1.754 -4.830 1.00 98.19 80 ASN A O 1
ATOM 643 N N . GLU A 1 81 ? -9.393 0.058 -4.435 1.00 96.88 81 GLU A N 1
ATOM 644 C CA . GLU A 1 81 ? -10.203 0.575 -3.313 1.00 96.88 81 GLU A CA 1
ATOM 645 C C . GLU A 1 81 ? -11.687 0.703 -3.686 1.00 96.88 81 GLU A C 1
ATOM 647 O O . GLU A 1 81 ? -12.558 0.313 -2.910 1.00 96.88 81 GLU A O 1
ATOM 652 N N . ALA A 1 82 ? -11.979 1.189 -4.898 1.00 96.81 82 ALA A N 1
ATOM 653 C CA . ALA A 1 82 ? -13.344 1.391 -5.374 1.00 96.81 82 ALA A CA 1
ATOM 654 C C . ALA A 1 82 ? -14.181 0.099 -5.352 1.00 96.81 82 ALA A C 1
ATOM 656 O O . ALA A 1 82 ? -15.333 0.125 -4.920 1.00 96.81 82 ALA A O 1
ATOM 657 N N . ARG A 1 83 ? -13.610 -1.031 -5.797 1.00 97.75 83 ARG A N 1
ATOM 658 C CA . ARG A 1 83 ? -14.286 -2.338 -5.761 1.00 97.75 83 ARG A CA 1
ATOM 659 C C . ARG A 1 83 ? -14.193 -2.990 -4.384 1.00 97.75 83 ARG A C 1
ATOM 661 O O . ARG A 1 83 ? -15.194 -3.487 -3.874 1.00 97.75 83 ARG A O 1
ATOM 668 N N . SER A 1 84 ? -12.993 -3.029 -3.810 1.00 97.44 84 SER A N 1
ATOM 669 C CA . SER A 1 84 ? -12.703 -3.807 -2.600 1.00 97.44 84 SER A CA 1
ATOM 670 C C . SER A 1 84 ? -13.308 -3.194 -1.335 1.00 97.44 84 SER A C 1
ATOM 672 O O . SER A 1 84 ? -13.590 -3.906 -0.371 1.00 97.44 84 SER A O 1
ATOM 674 N N . GLY A 1 85 ? -13.497 -1.870 -1.317 1.00 96.56 85 GLY A N 1
ATOM 675 C CA . GLY A 1 85 ? -13.899 -1.119 -0.131 1.00 96.56 85 GLY A CA 1
ATOM 676 C C . GLY A 1 85 ? -12.855 -1.123 0.992 1.00 96.56 85 GLY A C 1
ATOM 677 O O . GLY A 1 85 ? -13.193 -0.741 2.114 1.00 96.56 85 GLY A O 1
ATOM 678 N N . VAL A 1 86 ? -11.627 -1.579 0.715 1.00 98.00 86 VAL A N 1
ATOM 679 C CA . VAL A 1 86 ? -10.480 -1.495 1.628 1.00 98.00 86 VAL A CA 1
ATOM 680 C C . VAL A 1 86 ? -10.018 -0.046 1.661 1.00 98.00 86 VAL A C 1
ATOM 682 O O . VAL A 1 86 ? -9.706 0.511 0.614 1.00 98.00 86 VAL A O 1
ATOM 685 N N . TYR A 1 87 ? -9.945 0.555 2.850 1.00 97.81 87 TYR A N 1
ATOM 686 C CA . TYR A 1 87 ? -9.418 1.912 2.985 1.00 97.81 87 TYR A CA 1
ATOM 687 C C . TYR A 1 87 ? -7.963 1.960 2.512 1.00 97.81 87 TYR A C 1
ATOM 689 O O . TYR A 1 87 ? -7.127 1.200 3.017 1.00 97.81 87 TYR A O 1
ATOM 697 N N . THR A 1 88 ? -7.661 2.862 1.575 1.00 97.88 88 THR A N 1
ATOM 698 C CA . THR A 1 88 ? -6.283 3.135 1.164 1.00 97.88 88 THR A CA 1
ATOM 699 C C . THR A 1 88 ? -5.889 4.574 1.470 1.00 97.88 88 THR A C 1
ATOM 701 O O . THR A 1 88 ? -6.694 5.501 1.401 1.00 97.88 88 THR A O 1
ATOM 704 N N . ASN A 1 89 ? -4.629 4.765 1.851 1.00 97.88 89 ASN A N 1
ATOM 705 C CA . ASN A 1 89 ? -4.010 6.080 1.929 1.00 97.88 89 ASN A CA 1
ATOM 706 C C . ASN A 1 89 ? -2.644 6.003 1.247 1.00 97.88 89 ASN A C 1
ATOM 708 O O . ASN A 1 89 ? -1.662 5.514 1.823 1.00 97.88 89 ASN A O 1
ATOM 712 N N . CYS A 1 90 ? -2.601 6.449 -0.007 1.00 95.81 90 CYS A N 1
ATOM 713 C CA . CYS A 1 90 ? -1.458 6.233 -0.884 1.00 95.81 90 CYS A CA 1
ATOM 714 C C . CYS A 1 90 ? -0.957 7.528 -1.526 1.00 95.81 90 CYS A C 1
ATOM 716 O O . CYS A 1 90 ? -1.733 8.436 -1.820 1.00 95.81 90 CYS A O 1
ATOM 718 N N . GLY A 1 91 ? 0.352 7.625 -1.769 1.00 94.25 91 GLY A N 1
ATOM 719 C CA . GLY A 1 91 ? 0.937 8.808 -2.399 1.00 94.25 91 GLY A CA 1
ATOM 720 C C . GLY A 1 91 ? 0.617 10.094 -1.637 1.00 94.25 91 GLY A C 1
ATOM 721 O O . GLY A 1 91 ? 0.714 10.163 -0.413 1.00 94.25 91 GLY A O 1
ATOM 722 N N . PHE A 1 92 ? 0.195 11.121 -2.367 1.00 94.00 92 PHE A N 1
ATOM 723 C CA . PHE A 1 92 ? -0.075 12.451 -1.818 1.00 94.00 92 PHE A CA 1
ATOM 724 C C . PHE A 1 92 ? -1.480 12.624 -1.238 1.00 94.00 92 PHE A C 1
ATOM 726 O O . PHE A 1 92 ? -1.884 13.752 -0.960 1.00 94.00 92 PHE A O 1
ATOM 733 N N . GLU A 1 93 ? -2.240 11.549 -1.051 1.00 94.00 93 GLU A N 1
ATOM 734 C CA . GLU A 1 93 ? -3.598 11.653 -0.528 1.00 94.00 93 GLU A CA 1
ATOM 735 C C . GLU A 1 93 ? -3.632 12.031 0.964 1.00 94.00 93 GLU A C 1
ATOM 737 O O . GLU A 1 93 ? -2.843 11.505 1.761 1.00 94.00 93 GLU A O 1
ATOM 742 N N . PRO A 1 94 ? -4.569 12.908 1.375 1.00 96.62 94 PRO A N 1
ATOM 743 C CA . PRO A 1 94 ? -4.866 13.121 2.785 1.00 96.62 94 PRO A CA 1
ATOM 744 C C . PRO A 1 94 ? -5.477 11.885 3.431 1.00 96.62 94 PRO A C 1
ATOM 746 O O . PRO A 1 94 ? -6.097 11.060 2.753 1.00 96.62 94 PRO A O 1
ATOM 749 N N . SER A 1 95 ? -5.372 11.793 4.761 1.00 97.12 95 SER A N 1
ATOM 750 C CA . SER A 1 95 ? -6.293 10.930 5.501 1.00 97.12 95 SER A CA 1
ATOM 751 C C . SER A 1 95 ? -7.718 11.424 5.259 1.00 97.12 95 SER A C 1
ATOM 753 O O . SER A 1 95 ? -8.000 12.621 5.378 1.00 97.12 95 SER A O 1
ATOM 755 N N . ARG A 1 96 ? -8.594 10.491 4.882 1.00 95.81 96 ARG A N 1
ATOM 756 C CA . ARG A 1 96 ? -10.027 10.708 4.622 1.00 95.81 96 ARG A CA 1
ATOM 757 C C . ARG A 1 96 ? -10.898 9.897 5.586 1.00 95.81 96 ARG A C 1
ATOM 759 O O . ARG A 1 96 ? -12.100 9.751 5.380 1.00 95.81 96 ARG A O 1
ATOM 766 N N . ASP A 1 97 ? -10.285 9.361 6.635 1.00 95.00 97 ASP A N 1
ATOM 767 C CA . ASP A 1 97 ? -10.930 8.534 7.643 1.00 95.00 97 ASP A CA 1
ATOM 768 C C . ASP A 1 97 ? -11.547 9.411 8.745 1.00 95.00 97 ASP A C 1
ATOM 770 O O . ASP A 1 97 ? -10.969 9.652 9.801 1.00 95.00 97 ASP A O 1
ATOM 774 N N . PHE A 1 98 ? -12.726 9.969 8.476 1.00 95.56 98 PHE A N 1
ATOM 775 C CA . PHE A 1 98 ? -13.379 10.903 9.394 1.00 95.56 98 PHE A CA 1
ATOM 776 C C . PHE A 1 98 ? -14.045 10.211 10.605 1.00 95.56 98 PHE A C 1
ATOM 778 O O . PHE A 1 98 ? -14.581 9.109 10.465 1.00 95.56 98 PHE A O 1
ATOM 785 N N . PRO A 1 99 ? -14.105 10.878 11.779 1.00 96.88 99 PRO A N 1
ATOM 786 C CA . PRO A 1 99 ? -13.506 12.184 12.076 1.00 96.88 99 PRO A CA 1
ATOM 787 C C . PRO A 1 99 ? -11.981 12.082 12.187 1.00 96.88 99 PRO A C 1
ATOM 789 O O . PRO A 1 99 ? -11.473 11.088 12.701 1.00 96.88 99 PRO A O 1
ATOM 792 N N . LEU A 1 100 ? -11.258 13.094 11.704 1.00 97.81 100 LEU A N 1
ATOM 793 C CA . LEU A 1 100 ? -9.798 13.104 11.783 1.00 97.81 100 LEU A CA 1
ATOM 794 C C . LEU A 1 100 ? -9.344 13.274 13.236 1.00 97.81 100 LEU A C 1
ATOM 796 O O . LEU A 1 100 ? -9.951 14.006 14.017 1.00 97.81 100 LEU A O 1
ATOM 800 N N . THR A 1 101 ? -8.265 12.591 13.597 1.00 97.25 101 THR A N 1
ATOM 801 C CA . THR A 1 101 ? -7.533 12.875 14.837 1.00 97.25 101 THR A CA 1
ATOM 802 C C . THR A 1 101 ? -6.640 14.111 14.659 1.00 97.25 101 THR A C 1
ATOM 804 O O . THR A 1 101 ? -6.234 14.405 13.532 1.00 97.25 101 THR A O 1
ATOM 807 N N . PRO A 1 102 ? -6.225 14.798 15.743 1.00 97.44 102 PRO A N 1
ATOM 808 C CA . PRO A 1 102 ? -5.284 15.920 15.640 1.00 97.44 102 PRO A CA 1
ATOM 809 C C . PRO A 1 102 ? -3.970 15.553 14.932 1.00 97.44 102 PRO A C 1
ATOM 811 O O . PRO A 1 102 ? -3.377 16.376 14.240 1.00 97.44 102 PRO A O 1
ATOM 814 N N . GLN A 1 103 ? -3.521 14.299 15.070 1.00 96.62 103 GLN A N 1
ATOM 815 C CA . GLN A 1 103 ? -2.349 13.797 14.355 1.00 96.62 103 GLN A CA 1
ATOM 816 C C . GLN A 1 103 ? -2.608 13.701 12.846 1.00 96.62 103 GLN A C 1
ATOM 818 O O . GLN A 1 103 ? -1.760 14.109 12.059 1.00 96.62 103 GLN A O 1
ATOM 823 N N . GLU A 1 104 ? -3.768 13.193 12.426 1.00 98.25 104 GLU A N 1
ATOM 824 C CA . GLU A 1 104 ? -4.140 13.129 11.007 1.00 98.25 104 GLU A CA 1
ATOM 825 C C . GLU A 1 104 ? -4.325 14.522 10.392 1.00 98.25 104 GLU A C 1
ATOM 827 O O . GLU A 1 104 ? -3.901 14.742 9.260 1.00 98.25 104 GLU A O 1
ATOM 832 N N . GLU A 1 105 ? -4.899 15.474 11.133 1.00 98.12 105 GLU A N 1
ATOM 833 C CA . GLU A 1 105 ? -5.016 16.874 10.702 1.00 98.12 105 GLU A CA 1
ATOM 834 C C . GLU A 1 105 ? -3.641 17.516 10.498 1.00 98.12 105 GLU A C 1
ATOM 836 O O . GLU A 1 105 ? -3.381 18.102 9.444 1.00 98.12 105 GLU A O 1
ATOM 841 N N . LEU A 1 106 ? -2.731 17.343 11.463 1.00 97.75 106 LEU A N 1
ATOM 842 C CA . LEU A 1 106 ? -1.363 17.845 11.361 1.00 97.75 106 LEU A CA 1
ATOM 843 C C . LEU A 1 106 ? -0.617 17.212 10.180 1.00 97.75 106 LEU A C 1
ATOM 845 O O . LEU A 1 106 ? 0.014 17.919 9.397 1.00 97.75 106 LEU A O 1
ATOM 849 N N . LEU A 1 107 ? -0.700 15.888 10.016 1.00 97.62 107 LEU A N 1
ATOM 850 C CA . LEU A 1 107 ? -0.088 15.200 8.876 1.00 97.62 107 LEU A CA 1
ATOM 851 C C . LEU A 1 107 ? -0.675 15.686 7.551 1.00 97.62 107 LEU A C 1
ATOM 853 O O . LEU A 1 107 ? 0.058 15.793 6.561 1.00 97.62 107 LEU A O 1
ATOM 857 N N . ASN A 1 108 ? -1.977 15.988 7.527 1.00 97.69 108 ASN A N 1
ATOM 858 C CA . ASN A 1 108 ? -2.628 16.511 6.340 1.00 97.69 108 ASN A CA 1
ATOM 859 C C . ASN A 1 108 ? -2.088 17.889 5.947 1.00 97.69 108 ASN A C 1
ATOM 861 O O . ASN A 1 108 ? -1.840 18.107 4.764 1.00 97.69 108 ASN A O 1
ATOM 865 N N . GLN A 1 109 ? -1.840 18.762 6.925 1.00 97.00 109 GLN A N 1
ATOM 866 C CA . GLN A 1 109 ? -1.240 20.081 6.711 1.00 97.00 109 GLN A CA 1
ATOM 867 C C . GLN A 1 109 ? 0.240 19.993 6.309 1.00 97.00 109 GLN A C 1
ATOM 869 O O . GLN A 1 109 ? 0.664 20.624 5.343 1.00 97.00 109 GLN A O 1
ATOM 874 N N . LEU A 1 110 ? 1.040 19.194 7.025 1.00 96.38 110 LEU A N 1
ATOM 875 C CA . LEU A 1 110 ? 2.485 19.092 6.786 1.00 96.38 110 LEU A CA 1
ATOM 876 C C . LEU A 1 110 ? 2.812 18.520 5.405 1.00 96.38 110 LEU A C 1
ATOM 878 O O . LEU A 1 110 ? 3.785 18.941 4.786 1.00 96.38 110 LEU A O 1
ATOM 882 N N . ARG A 1 111 ? 1.995 17.593 4.896 1.00 93.06 111 ARG A N 1
ATOM 883 C CA . ARG A 1 111 ? 2.167 17.016 3.554 1.00 93.06 111 ARG A CA 1
ATOM 884 C C . ARG A 1 111 ? 2.120 18.070 2.443 1.00 93.06 111 ARG A C 1
ATOM 886 O O . ARG A 1 111 ? 2.780 17.891 1.428 1.00 93.06 111 ARG A O 1
ATOM 893 N N . GLU A 1 112 ? 1.361 19.150 2.617 1.00 90.88 112 GLU A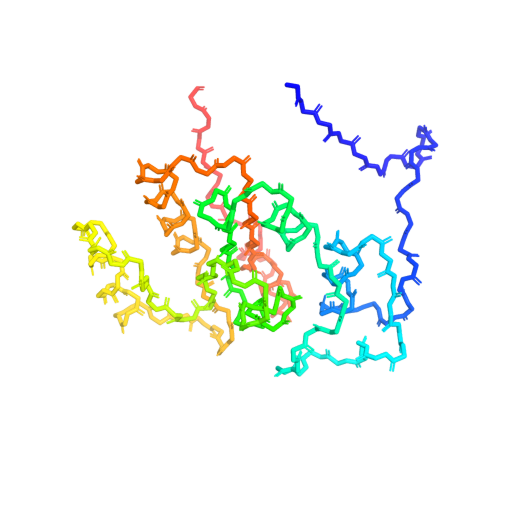 N 1
ATOM 894 C CA . GLU A 1 112 ? 1.292 20.246 1.638 1.00 90.88 112 GLU A CA 1
ATOM 895 C C . GLU A 1 112 ? 2.511 21.178 1.715 1.00 90.88 112 GLU A C 1
ATOM 897 O O . GLU A 1 112 ? 2.850 21.841 0.739 1.00 90.88 112 GLU A O 1
ATOM 902 N N . GLN A 1 113 ? 3.184 21.214 2.867 1.00 93.12 113 GLN A N 1
ATOM 903 C CA . GLN A 1 113 ? 4.330 22.091 3.133 1.00 93.12 113 GLN A CA 1
ATOM 904 C C . GLN A 1 113 ? 5.676 21.410 2.863 1.00 93.12 113 GLN A C 1
ATOM 906 O O . GLN A 1 113 ? 6.677 22.088 2.641 1.00 93.12 113 GLN A O 1
ATOM 911 N N . ILE A 1 114 ? 5.705 20.077 2.899 1.00 91.44 114 ILE A N 1
ATOM 912 C CA . ILE A 1 114 ? 6.907 19.265 2.713 1.00 91.44 114 ILE A CA 1
ATOM 913 C C . ILE A 1 114 ? 6.778 18.533 1.372 1.00 91.44 114 ILE A C 1
ATOM 915 O O . ILE A 1 114 ? 6.185 17.450 1.321 1.00 91.44 114 ILE A O 1
ATOM 919 N N . PRO A 1 115 ? 7.296 19.110 0.271 1.00 85.25 115 PRO A N 1
ATOM 920 C CA . PRO A 1 115 ? 7.224 18.471 -1.032 1.00 85.25 115 PRO A CA 1
ATOM 921 C C . PRO A 1 115 ? 8.063 17.194 -1.048 1.00 85.25 115 PRO A C 1
ATOM 923 O O . PRO A 1 115 ? 9.131 17.111 -0.440 1.00 85.25 115 PRO A O 1
ATOM 926 N N . SER A 1 116 ? 7.587 16.202 -1.790 1.00 87.94 116 SER A N 1
ATOM 927 C CA . SER A 1 116 ? 8.399 15.038 -2.121 1.00 87.94 116 SER A CA 1
ATOM 928 C C . SER A 1 116 ? 9.340 15.363 -3.284 1.00 87.94 116 SER A C 1
ATOM 930 O O . SER A 1 116 ? 8.930 16.084 -4.199 1.00 87.94 116 SER A O 1
ATOM 932 N N . PRO A 1 117 ? 10.562 14.801 -3.313 1.00 86.06 117 PRO A N 1
ATOM 933 C CA . PRO A 1 117 ? 11.421 14.878 -4.491 1.00 86.06 117 PRO A CA 1
ATOM 934 C C . PRO A 1 117 ? 10.871 14.088 -5.695 1.00 86.06 117 PRO A C 1
ATOM 936 O O . PRO A 1 117 ? 11.366 14.266 -6.806 1.00 86.06 117 PRO A O 1
ATOM 939 N N . TRP A 1 118 ? 9.842 13.249 -5.511 1.00 87.62 118 TRP A N 1
ATOM 940 C CA . TRP A 1 118 ? 9.237 12.439 -6.576 1.00 87.62 118 TRP A CA 1
ATOM 941 C C . TRP A 1 118 ? 7.795 12.854 -6.871 1.00 87.62 118 TRP A C 1
ATOM 943 O O . TRP A 1 118 ? 7.025 13.172 -5.972 1.00 87.62 118 TRP A O 1
ATOM 953 N N . GLY A 1 119 ? 7.388 12.790 -8.143 1.00 86.75 119 GLY A N 1
ATOM 954 C CA . GLY A 1 119 ? 6.040 13.196 -8.572 1.00 86.75 119 GLY A CA 1
ATOM 955 C C . GLY A 1 119 ? 4.927 12.182 -8.277 1.00 86.75 119 GLY A C 1
ATOM 956 O O . GLY A 1 119 ? 3.746 12.511 -8.382 1.00 86.75 119 GLY A O 1
ATOM 957 N N . SER A 1 120 ? 5.270 10.939 -7.923 1.00 88.38 120 SER A N 1
ATOM 958 C CA . SER A 1 120 ? 4.286 9.868 -7.681 1.00 88.38 120 SER A CA 1
ATOM 959 C C . SER A 1 120 ? 4.442 9.147 -6.343 1.00 88.38 120 SER A C 1
ATOM 961 O O . SER A 1 120 ? 3.540 8.399 -5.954 1.00 88.38 120 SER A O 1
ATOM 963 N N . VAL A 1 121 ? 5.536 9.410 -5.626 1.00 92.25 121 VAL A N 1
ATOM 964 C CA . VAL A 1 121 ? 5.880 8.775 -4.356 1.00 92.25 121 VAL A CA 1
ATOM 965 C C . VAL A 1 121 ? 6.027 9.848 -3.288 1.00 92.25 121 VAL A C 1
ATOM 967 O O . VAL A 1 121 ? 6.696 10.852 -3.516 1.00 92.25 121 VAL A O 1
ATOM 970 N N . ARG A 1 122 ? 5.385 9.667 -2.132 1.00 94.38 122 ARG A N 1
ATOM 971 C CA . ARG A 1 122 ? 5.594 10.521 -0.952 1.00 94.38 122 ARG A CA 1
ATOM 972 C C . ARG A 1 122 ? 6.724 9.984 -0.071 1.00 94.38 122 ARG A C 1
ATOM 974 O O . ARG A 1 122 ? 7.035 8.800 -0.129 1.00 94.38 122 ARG A O 1
ATOM 981 N N . LEU A 1 123 ? 7.249 10.830 0.812 1.00 94.69 123 LEU A N 1
ATOM 982 C CA . LEU A 1 123 ? 8.209 10.411 1.837 1.00 94.69 123 LEU A CA 1
ATOM 983 C C . LEU A 1 123 ? 7.617 9.310 2.737 1.00 94.69 123 LEU A C 1
ATOM 985 O O . LEU A 1 123 ? 6.466 9.407 3.186 1.00 94.69 123 LEU A O 1
ATOM 989 N N . ASP A 1 124 ? 8.419 8.295 3.056 1.00 95.25 124 ASP A N 1
ATOM 990 C CA . ASP A 1 124 ? 8.002 7.121 3.837 1.00 95.25 124 ASP A CA 1
ATOM 991 C C . ASP A 1 124 ? 7.609 7.511 5.261 1.00 95.25 124 ASP A C 1
ATOM 993 O O . ASP A 1 124 ? 6.734 6.882 5.857 1.00 95.25 124 ASP A O 1
ATOM 997 N N . GLY A 1 125 ? 8.196 8.594 5.783 1.00 95.56 125 GLY A N 1
ATOM 998 C CA . GLY A 1 125 ? 7.818 9.173 7.068 1.00 95.56 125 GLY A CA 1
ATOM 999 C C . GLY A 1 125 ? 6.321 9.481 7.146 1.00 95.56 125 GLY A C 1
ATOM 1000 O O . GLY A 1 125 ? 5.675 9.131 8.131 1.00 95.56 125 GLY A O 1
ATOM 1001 N N . PHE A 1 126 ? 5.727 10.039 6.086 1.00 97.06 126 PHE A N 1
ATOM 1002 C CA . PHE A 1 126 ? 4.280 10.265 6.044 1.00 97.06 126 PHE A CA 1
ATOM 1003 C C . PHE A 1 126 ? 3.504 8.950 5.960 1.00 97.06 126 PHE A C 1
ATOM 1005 O O . PHE A 1 126 ? 2.549 8.771 6.714 1.00 97.06 126 PHE A O 1
ATOM 1012 N N . THR A 1 127 ? 3.924 8.008 5.104 1.00 98.00 127 THR A N 1
ATOM 1013 C CA . THR A 1 127 ? 3.291 6.678 5.008 1.00 98.00 127 THR A CA 1
ATOM 1014 C C . THR A 1 127 ? 3.235 5.984 6.361 1.00 98.00 127 THR A C 1
ATOM 1016 O O . THR A 1 127 ? 2.175 5.505 6.768 1.00 98.00 127 THR A O 1
ATOM 1019 N N . HIS A 1 128 ? 4.355 5.983 7.082 1.00 98.06 128 HIS A N 1
ATOM 1020 C CA . HIS A 1 128 ? 4.457 5.383 8.402 1.00 98.06 128 HIS A CA 1
ATOM 1021 C C . HIS A 1 128 ? 3.540 6.074 9.416 1.00 98.06 128 HIS A C 1
ATOM 1023 O O . HIS A 1 128 ? 2.820 5.403 10.153 1.00 98.06 128 HIS A O 1
ATOM 1029 N N . GLN A 1 129 ? 3.537 7.410 9.452 1.00 98.25 129 GLN A N 1
ATOM 1030 C CA . GLN A 1 129 ? 2.751 8.157 10.435 1.00 98.25 129 GLN A CA 1
ATOM 1031 C C . GLN A 1 129 ? 1.239 8.058 10.188 1.00 98.25 129 GLN A C 1
ATOM 1033 O O . GLN A 1 129 ? 0.492 7.917 11.156 1.00 98.25 129 GLN A O 1
ATOM 1038 N N . TYR A 1 130 ? 0.779 8.048 8.929 1.00 98.38 130 TYR A N 1
ATOM 1039 C CA . TYR A 1 130 ? -0.632 7.776 8.620 1.00 98.38 130 TYR A CA 1
ATOM 1040 C C . TYR A 1 130 ? -1.034 6.354 9.030 1.00 98.38 130 TYR A C 1
ATOM 1042 O O . TYR A 1 130 ? -2.074 6.174 9.664 1.00 98.38 130 TYR A O 1
ATOM 1050 N N . ALA A 1 131 ? -0.197 5.352 8.733 1.00 98.31 131 ALA A N 1
ATOM 1051 C CA . ALA A 1 131 ? -0.463 3.972 9.135 1.00 98.31 131 ALA A CA 1
ATOM 1052 C C . ALA A 1 131 ? -0.529 3.830 10.664 1.00 98.31 131 ALA A C 1
ATOM 1054 O O . ALA A 1 131 ? -1.452 3.210 11.189 1.00 98.31 131 ALA A O 1
ATOM 1055 N N . LYS A 1 132 ? 0.412 4.449 11.390 1.00 98.38 132 LYS A N 1
ATOM 1056 C CA . LYS A 1 132 ? 0.440 4.453 12.859 1.00 98.38 132 LYS A CA 1
ATOM 1057 C C . LYS A 1 132 ? -0.823 5.080 13.451 1.00 98.38 132 LYS A C 1
ATOM 1059 O O . LYS A 1 132 ? -1.450 4.452 14.300 1.00 98.38 132 LYS A O 1
ATOM 1064 N N . ALA A 1 133 ? -1.220 6.264 12.978 1.00 97.94 133 ALA A N 1
ATOM 1065 C CA . ALA A 1 133 ? -2.436 6.931 13.447 1.00 97.94 133 ALA A CA 1
ATOM 1066 C C . ALA A 1 133 ? -3.687 6.061 13.214 1.00 97.94 133 ALA A C 1
ATOM 1068 O O . ALA A 1 133 ? -4.533 5.926 14.097 1.00 97.94 133 ALA A O 1
ATOM 1069 N N . TYR A 1 134 ? -3.771 5.396 12.057 1.00 97.94 134 TYR A N 1
ATOM 1070 C CA . TYR A 1 134 ? -4.870 4.481 11.753 1.00 97.94 134 TYR A CA 1
ATOM 1071 C C . TYR A 1 134 ? -4.877 3.238 12.655 1.00 97.94 134 TYR A C 1
ATOM 1073 O O . TYR A 1 134 ? -5.938 2.828 13.128 1.00 97.94 134 TYR A O 1
ATOM 1081 N N . ILE A 1 135 ? -3.708 2.643 12.927 1.00 97.75 135 ILE A N 1
ATOM 1082 C CA . ILE A 1 135 ? -3.581 1.498 13.844 1.00 97.75 135 ILE A CA 1
ATOM 1083 C C . ILE A 1 135 ? -4.072 1.873 15.243 1.00 97.75 135 ILE A C 1
ATOM 1085 O O . ILE A 1 135 ? -4.840 1.119 15.839 1.00 97.75 135 ILE A O 1
ATOM 1089 N N . GLU A 1 136 ? -3.660 3.035 15.753 1.00 97.38 136 GLU A N 1
ATOM 1090 C CA . GLU A 1 136 ? -4.062 3.519 17.079 1.00 97.38 136 GLU A CA 1
ATOM 1091 C C . GLU A 1 136 ? -5.574 3.752 17.171 1.00 97.38 136 GLU A C 1
ATOM 1093 O O . GLU A 1 136 ? -6.184 3.450 18.197 1.00 97.38 136 GLU A O 1
ATOM 1098 N N . LYS A 1 137 ? -6.185 4.234 16.085 1.00 96.81 137 LYS A N 1
ATOM 1099 C CA . LYS A 1 137 ? -7.612 4.561 16.015 1.00 96.81 137 LYS A CA 1
ATOM 1100 C C . LYS A 1 137 ? -8.522 3.350 15.807 1.00 96.81 137 LYS A C 1
ATOM 1102 O O . LYS A 1 137 ? -9.579 3.274 16.429 1.00 96.81 137 LYS A O 1
ATOM 1107 N N . HIS A 1 138 ? -8.140 2.412 14.937 1.00 96.75 138 HIS A N 1
ATOM 1108 C CA . HIS A 1 138 ? -9.033 1.331 14.480 1.00 96.75 138 HIS A CA 1
ATOM 1109 C C . HIS A 1 138 ? -8.634 -0.067 14.931 1.00 96.75 138 HIS A C 1
ATOM 1111 O O . HIS A 1 138 ? -9.479 -0.973 14.916 1.00 96.75 138 HIS A O 1
ATOM 1117 N N . GLN A 1 139 ? -7.364 -0.254 15.306 1.00 97.31 139 GLN A N 1
ATOM 1118 C CA . GLN A 1 139 ? -6.776 -1.561 15.603 1.00 97.31 139 GLN A CA 1
ATOM 1119 C C . GLN A 1 139 ? -7.169 -2.598 14.530 1.00 97.31 139 GLN A C 1
ATOM 1121 O O . GLN A 1 139 ? -7.956 -3.512 14.815 1.00 97.31 139 GLN A O 1
ATOM 1126 N N .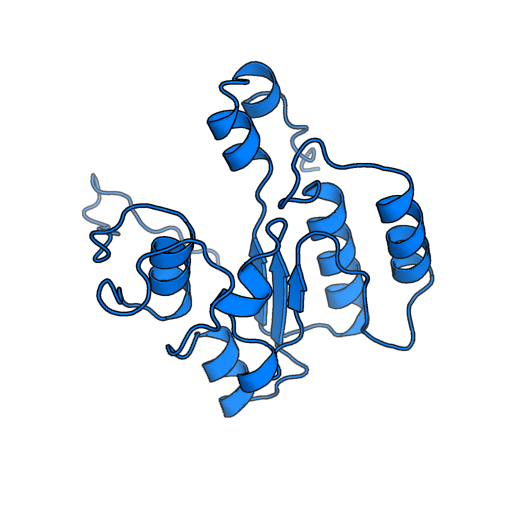 PRO A 1 140 ? -6.740 -2.405 13.264 1.00 97.81 140 PRO A N 1
ATOM 1127 C CA . PRO A 1 140 ? -7.065 -3.330 12.187 1.00 97.81 140 PRO A CA 1
ATOM 1128 C C . PRO A 1 140 ? -6.415 -4.692 12.443 1.00 97.81 140 PRO A C 1
ATOM 1130 O O . PRO A 1 140 ? -5.352 -4.782 13.055 1.00 97.81 140 PRO A O 1
ATOM 1133 N N . ASP A 1 141 ? -7.038 -5.744 11.925 1.00 98.25 141 ASP A N 1
ATOM 1134 C CA . ASP A 1 141 ? -6.513 -7.105 12.043 1.00 98.25 141 ASP A CA 1
ATOM 1135 C C . ASP A 1 141 ? -5.476 -7.397 10.946 1.00 98.25 141 ASP A C 1
ATOM 1137 O O . ASP A 1 141 ? -4.565 -8.203 11.132 1.00 98.25 141 ASP A O 1
ATOM 1141 N N . LEU A 1 142 ? -5.618 -6.734 9.792 1.00 98.12 142 LEU A N 1
ATOM 1142 C CA . LEU A 1 142 ? -4.710 -6.836 8.657 1.00 98.12 142 LEU A CA 1
ATOM 1143 C C . LEU A 1 142 ? -4.350 -5.439 8.149 1.00 98.12 142 LEU A C 1
ATOM 1145 O O . LEU A 1 142 ? -5.224 -4.640 7.825 1.00 98.12 142 LEU A O 1
ATOM 1149 N N . ILE A 1 143 ? -3.059 -5.147 8.035 1.00 98.06 143 ILE A N 1
ATOM 1150 C CA . ILE A 1 143 ? -2.583 -3.893 7.455 1.00 98.06 143 ILE A CA 1
ATOM 1151 C C . ILE A 1 143 ? -1.473 -4.164 6.449 1.00 98.06 143 ILE A C 1
ATOM 1153 O O . ILE A 1 143 ? -0.575 -4.968 6.699 1.00 98.06 143 ILE A O 1
ATOM 1157 N N . TYR A 1 144 ? -1.544 -3.484 5.310 1.00 98.38 144 TYR A N 1
ATOM 1158 C CA . TYR A 1 144 ? -0.479 -3.470 4.317 1.00 98.38 144 TYR A CA 1
ATOM 1159 C C . TYR A 1 144 ? 0.203 -2.105 4.316 1.00 98.38 144 TYR A C 1
ATOM 1161 O O . TYR A 1 144 ? -0.468 -1.079 4.235 1.00 98.38 144 TYR A O 1
ATOM 1169 N N . ILE A 1 145 ? 1.531 -2.085 4.418 1.00 98.38 145 ILE A N 1
ATOM 1170 C CA . ILE A 1 145 ? 2.321 -0.853 4.390 1.00 98.38 145 ILE A CA 1
ATOM 1171 C C . ILE A 1 145 ? 3.425 -1.027 3.351 1.00 98.38 145 ILE A C 1
ATOM 1173 O O . ILE A 1 145 ? 4.299 -1.874 3.525 1.00 98.38 145 ILE A O 1
ATOM 1177 N N . SER A 1 146 ? 3.386 -0.228 2.286 1.00 97.25 146 SER A N 1
ATOM 1178 C CA . SER A 1 146 ? 4.412 -0.211 1.244 1.00 97.25 146 SER A CA 1
ATOM 1179 C C . SER A 1 146 ? 5.198 1.089 1.279 1.00 97.25 146 SER A C 1
ATOM 1181 O O . SER A 1 146 ? 4.705 2.139 0.865 1.00 97.25 146 SER A O 1
ATOM 1183 N N . TYR A 1 147 ? 6.439 0.994 1.738 1.00 96.50 147 TYR A N 1
ATOM 1184 C CA . TYR A 1 147 ? 7.440 2.051 1.626 1.00 96.50 147 TYR A CA 1
ATOM 1185 C C . TYR A 1 147 ? 8.018 2.097 0.207 1.00 96.50 147 TYR A C 1
ATOM 1187 O O . TYR A 1 147 ? 7.987 1.085 -0.495 1.00 96.50 147 TYR A O 1
ATOM 1195 N N . GLY A 1 148 ? 8.487 3.266 -0.224 1.00 89.31 148 GLY A N 1
ATOM 1196 C CA . GLY A 1 148 ? 8.934 3.511 -1.600 1.00 89.31 148 GLY A CA 1
ATOM 1197 C C . GLY A 1 148 ? 10.273 4.231 -1.704 1.00 89.31 148 GLY A C 1
ATOM 1198 O O . GLY A 1 148 ? 11.047 3.934 -2.598 1.00 89.31 148 GLY A O 1
ATOM 1199 N N . GLU A 1 149 ? 10.633 5.089 -0.750 1.00 83.06 149 GLU A N 1
ATOM 1200 C CA . GLU A 1 149 ? 11.801 5.974 -0.899 1.00 83.06 149 GLU A CA 1
ATOM 1201 C C . GLU A 1 149 ? 13.123 5.241 -1.211 1.00 83.06 149 GLU A C 1
ATOM 1203 O O . GLU A 1 149 ? 13.943 5.768 -1.949 1.00 83.06 149 GLU A O 1
ATOM 1208 N N . THR A 1 150 ? 13.384 4.051 -0.643 1.00 77.25 150 THR A N 1
ATOM 1209 C CA . THR A 1 150 ? 14.614 3.301 -0.987 1.00 77.25 150 THR A CA 1
ATOM 1210 C C . THR A 1 150 ? 14.635 2.886 -2.455 1.00 77.25 150 THR A C 1
ATOM 1212 O O . THR A 1 150 ? 15.691 2.901 -3.077 1.00 77.25 150 THR A O 1
ATOM 1215 N N . ASP A 1 151 ? 13.480 2.515 -3.000 1.00 78.00 151 ASP A N 1
ATOM 1216 C CA . ASP A 1 151 ? 13.335 2.175 -4.412 1.00 78.00 151 ASP A CA 1
ATOM 1217 C C . ASP A 1 151 ? 13.580 3.425 -5.264 1.00 78.00 151 ASP A C 1
ATOM 1219 O O . ASP A 1 151 ? 14.460 3.428 -6.122 1.00 78.00 151 ASP A O 1
ATOM 1223 N N . ASP A 1 152 ? 12.920 4.541 -4.948 1.00 78.19 152 ASP A N 1
ATOM 1224 C CA . ASP A 1 152 ? 13.075 5.771 -5.723 1.00 78.19 152 ASP A CA 1
ATOM 1225 C C . ASP A 1 152 ? 14.490 6.384 -5.653 1.00 78.19 152 ASP A C 1
ATOM 1227 O O . ASP A 1 152 ? 14.977 6.935 -6.644 1.00 78.19 152 ASP A O 1
ATOM 1231 N N . PHE A 1 153 ? 15.199 6.272 -4.521 1.00 74.94 153 PHE A N 1
ATOM 1232 C CA . PHE A 1 153 ? 16.617 6.655 -4.458 1.00 74.94 153 PHE A CA 1
ATOM 1233 C C . PHE A 1 153 ? 17.487 5.760 -5.348 1.00 74.94 153 PHE A C 1
ATOM 1235 O O . PHE A 1 153 ? 18.381 6.265 -6.033 1.00 74.94 153 PHE A O 1
ATOM 1242 N N . ALA A 1 154 ? 17.204 4.454 -5.396 1.00 67.62 154 ALA A N 1
ATOM 1243 C CA . ALA A 1 154 ? 17.895 3.533 -6.293 1.00 67.62 154 ALA A CA 1
ATOM 1244 C C . ALA A 1 154 ? 17.597 3.846 -7.771 1.00 67.62 154 ALA A C 1
ATOM 1246 O O . ALA A 1 154 ? 18.521 3.865 -8.585 1.00 67.62 154 ALA A O 1
ATOM 1247 N N . HIS A 1 155 ? 16.346 4.182 -8.109 1.00 69.56 155 HIS A N 1
ATOM 1248 C CA . HIS A 1 155 ? 15.951 4.650 -9.443 1.00 69.56 155 HIS A CA 1
ATOM 1249 C C . HIS A 1 155 ? 16.687 5.933 -9.861 1.00 69.56 155 HIS A C 1
ATOM 1251 O O . HIS A 1 155 ? 17.053 6.077 -11.028 1.00 69.56 155 HIS A O 1
ATOM 1257 N N . ASN A 1 156 ? 16.962 6.831 -8.912 1.00 72.44 156 ASN A N 1
ATOM 1258 C CA . ASN A 1 156 ? 17.728 8.060 -9.141 1.00 72.44 156 ASN A CA 1
ATOM 1259 C C . ASN A 1 156 ? 19.256 7.854 -9.160 1.00 72.44 156 ASN A C 1
ATOM 1261 O O . ASN A 1 156 ? 19.992 8.827 -9.324 1.00 72.44 156 ASN A O 1
ATOM 1265 N N . ALA A 1 157 ? 19.744 6.620 -8.979 1.00 71.94 157 ALA A N 1
ATOM 1266 C CA . ALA A 1 157 ? 21.161 6.296 -8.787 1.00 71.94 157 ALA A CA 1
ATOM 1267 C C . ALA A 1 157 ? 21.834 7.062 -7.622 1.00 71.94 157 ALA A C 1
ATOM 1269 O O . ALA A 1 157 ? 23.060 7.195 -7.585 1.00 71.94 157 ALA A O 1
ATOM 1270 N N . ASP A 1 158 ? 21.051 7.532 -6.643 1.00 67.00 158 ASP A N 1
ATOM 1271 C CA . ASP A 1 158 ? 21.552 8.221 -5.451 1.00 67.00 158 ASP A CA 1
ATOM 1272 C C . ASP A 1 158 ? 21.856 7.209 -4.341 1.00 67.00 158 ASP A C 1
ATOM 1274 O O . ASP A 1 158 ? 21.100 6.993 -3.389 1.00 67.00 158 ASP A O 1
ATOM 1278 N N . TYR A 1 159 ? 22.996 6.542 -4.503 1.00 56.84 159 TYR A N 1
ATOM 1279 C CA . TYR A 1 159 ? 23.435 5.466 -3.620 1.00 56.84 159 TYR A CA 1
ATOM 1280 C C . TYR A 1 159 ? 23.721 5.932 -2.181 1.00 56.84 159 TYR A C 1
ATOM 1282 O O . TYR A 1 159 ? 23.602 5.140 -1.246 1.00 56.84 159 TYR A O 1
ATOM 1290 N N . ALA A 1 160 ? 24.074 7.208 -1.985 1.00 63.59 160 ALA A N 1
ATOM 1291 C CA . ALA A 1 160 ? 24.308 7.761 -0.654 1.00 63.59 160 ALA A CA 1
ATOM 1292 C C . ALA A 1 160 ? 22.988 7.853 0.127 1.00 63.59 160 ALA A C 1
ATOM 1294 O O . ALA A 1 160 ? 22.873 7.250 1.192 1.00 63.59 160 ALA A O 1
ATOM 1295 N N . SER A 1 161 ? 21.960 8.489 -0.446 1.00 60.75 161 SER A N 1
ATOM 1296 C CA . SER A 1 161 ? 20.626 8.582 0.175 1.00 60.75 161 SER A CA 1
ATOM 1297 C C . SER A 1 161 ? 19.925 7.223 0.322 1.00 60.75 161 SER A C 1
ATOM 1299 O O . SER A 1 161 ? 19.097 7.038 1.216 1.00 60.75 161 SER A O 1
ATOM 1301 N N . TYR A 1 162 ? 20.277 6.247 -0.522 1.00 54.50 162 TYR A N 1
ATOM 1302 C CA . TYR A 1 162 ? 19.831 4.858 -0.386 1.00 54.50 162 TYR A CA 1
ATOM 1303 C C . TYR A 1 162 ? 20.370 4.175 0.887 1.00 54.50 162 TYR A C 1
ATOM 1305 O O . TYR A 1 162 ? 19.624 3.452 1.552 1.00 54.50 162 TYR A O 1
ATOM 1313 N N . LEU A 1 163 ? 21.649 4.390 1.230 1.00 61.47 163 LEU A N 1
ATOM 1314 C CA . LEU A 1 163 ? 22.304 3.755 2.381 1.00 61.47 163 LEU A CA 1
ATOM 1315 C C . LEU A 1 163 ? 22.120 4.520 3.702 1.00 61.47 163 LEU A C 1
ATOM 1317 O O . LEU A 1 163 ? 21.977 3.881 4.742 1.00 61.47 163 LEU A O 1
ATOM 1321 N N . ASP A 1 164 ? 22.096 5.856 3.677 1.00 57.19 164 ASP A N 1
ATOM 1322 C CA . ASP A 1 164 ? 22.118 6.724 4.874 1.00 57.19 164 ASP A CA 1
ATOM 1323 C C . ASP A 1 164 ? 20.740 6.957 5.523 1.00 57.19 164 ASP A C 1
ATOM 1325 O O . ASP A 1 164 ? 20.500 7.946 6.223 1.00 57.19 164 ASP A O 1
ATOM 1329 N N . LYS A 1 165 ? 19.792 6.035 5.329 1.00 52.56 165 LYS A N 1
ATOM 1330 C CA . LYS A 1 165 ? 18.494 6.147 5.995 1.00 52.56 165 LYS A CA 1
ATOM 1331 C C . LYS A 1 165 ? 18.642 5.977 7.510 1.00 52.56 165 LYS A C 1
ATOM 1333 O O . LYS A 1 165 ? 19.278 5.019 7.952 1.00 52.56 165 LYS A O 1
ATOM 1338 N N . PRO A 1 166 ? 18.001 6.835 8.329 1.00 43.62 166 PRO A N 1
ATOM 1339 C CA . PRO A 1 166 ? 18.046 6.691 9.774 1.00 43.62 166 PRO A CA 1
ATOM 1340 C C . PRO A 1 166 ? 17.383 5.371 10.167 1.00 43.62 166 PRO A C 1
ATOM 1342 O O . PRO A 1 166 ? 16.163 5.211 10.111 1.00 43.62 166 PRO A O 1
ATOM 1345 N N . THR A 1 167 ? 18.198 4.408 10.587 1.00 41.38 167 THR A N 1
ATOM 1346 C CA . THR A 1 167 ? 17.725 3.249 11.334 1.00 41.38 167 THR A CA 1
ATOM 1347 C C . THR A 1 167 ? 17.041 3.760 12.595 1.00 41.38 167 THR A C 1
ATOM 1349 O O . THR A 1 167 ? 17.661 4.487 13.375 1.00 41.38 167 THR A O 1
ATOM 1352 N N . ILE A 1 168 ? 15.778 3.384 12.817 1.00 38.03 168 ILE A N 1
ATOM 1353 C CA . ILE A 1 168 ? 15.137 3.563 14.124 1.00 38.03 168 ILE A CA 1
ATOM 1354 C C . ILE A 1 168 ? 16.041 2.844 15.135 1.00 38.03 168 ILE A C 1
ATOM 1356 O O . ILE A 1 168 ? 16.232 1.633 14.989 1.00 38.03 168 ILE A O 1
ATOM 1360 N N . PRO A 1 169 ? 16.621 3.534 16.133 1.00 35.19 169 PRO A N 1
ATOM 1361 C CA . PRO A 1 169 ? 17.392 2.855 17.155 1.00 35.19 169 PRO A CA 1
ATOM 1362 C C . PRO A 1 169 ? 16.425 1.940 17.904 1.00 35.19 169 PRO A C 1
ATOM 1364 O O . PRO A 1 169 ? 15.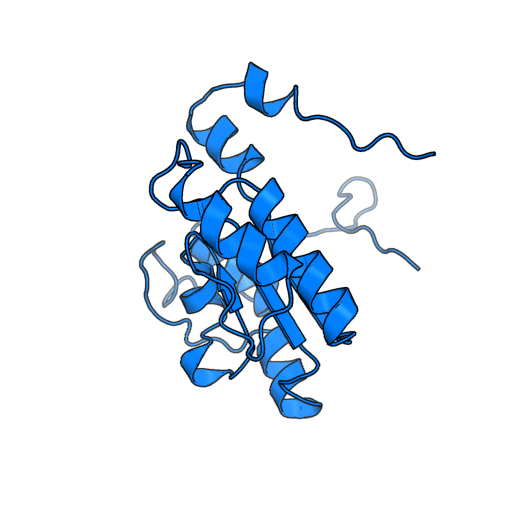485 2.408 18.551 1.00 35.19 169 PRO A O 1
ATOM 1367 N N . THR A 1 170 ? 16.621 0.631 17.795 1.00 37.25 170 THR A N 1
ATOM 1368 C CA . THR A 1 170 ? 15.982 -0.317 18.704 1.00 37.25 170 THR A CA 1
ATOM 1369 C C . THR A 1 170 ? 16.561 -0.064 20.093 1.00 37.25 170 THR A C 1
ATOM 1371 O O . THR A 1 170 ? 17.778 -0.149 20.265 1.00 37.25 170 THR A O 1
ATOM 1374 N N . ARG A 1 171 ? 15.704 0.307 21.048 1.00 36.88 171 ARG A N 1
ATOM 1375 C CA . ARG A 1 171 ? 16.049 0.285 22.475 1.00 36.88 171 ARG A CA 1
ATOM 1376 C C . ARG A 1 171 ? 16.318 -1.138 22.943 1.00 36.88 171 ARG A C 1
ATOM 1378 O O . ARG A 1 171 ? 15.606 -2.043 22.454 1.00 36.88 171 ARG A O 1
#

Secondary structure (DSSP, 8-state):
-------GGGT-------SS-SHHHHHHHHHHSS--TTT--SSSSPPP-SPPHHHHHIIIIIGGGEEEEESBTTHHHHHTHHHH--EEEETTPPP--SSPPHHHHHHHHHHHHS--SSSSB--HHHHHHHHHHHHHHH--SEEEEE--HHHHHHHTT-HHHHH--------

Radius of gyration: 16.83 Å; chains: 1; bounding box: 39×47×42 Å

pLDDT: mean 90.25, std 14.04, range [35.19, 98.69]

Foldseek 3Di:
DDDDAPDVVVVRHDDAPEPLPDDLQVLLCVFQVHGDCPPRNDLDLAADPGAGPQLVCCVVPNLLQEAEFEQFQSVCRSNVCVVSVRHYDYHLDQDPPPPDDPQSVVLNVVSVVDDDPDPGGHALVSSVSVVVSSCVVRVHPYYHGYDPVLVVCVVVVVVVSNPPDDDPDDD

Sequence (171 aa):
MGQIHGNKKLSSKVNLTNGMWFSYPGYNEILTGGADDINVESNDKNPNKNVTVLEQYAQKYNKRKVAAFGSWNVFYFIINEARSGVYTNCGFEPSRDFPLTPQEELLNQLREQIPSPWGSVRLDGFTHQYAKAYIEKHQPDLIYISYGETDDFAHNADYASYLDKPTIPTR